Protein AF-D0MGQ1-F1 (afdb_monomer_lite)

Secondary structure (DSSP, 8-state):
--HHHHHHHHHHHHHHHHHHHHHHHHHHHHHSS--S-----S------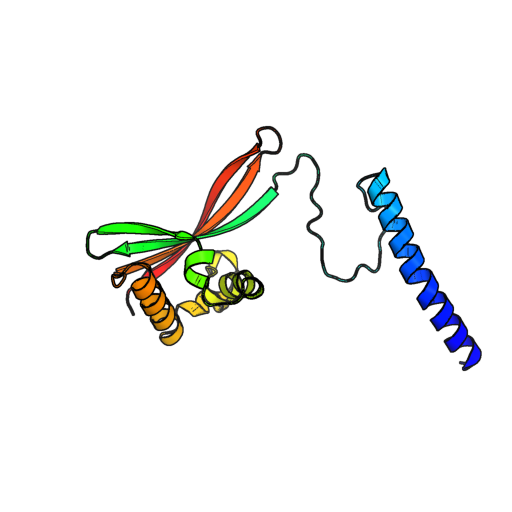-TTS-EEEEEEEEEEEPTTS-EEEEEHHHHTTTS-HHHHHHHIIIII--HHHHSSGGG-GGGSHHHHHHHHHHHHHHHSS--SEEEEEEEEEEE-TTT--EEEEEEEEEEEE--

Sequence (162 aa):
MNRTRIRRLFWTLAVLLPLQYALVGLVQLGGGREPWPLLVMPGFKATWHEGMPLLSQRVTFAIHRPDGTIQRLPADTVLAVLPYSHHRAMLEHFFRPASLSGTPETERIRHADARRWLWDRIQALTGSAPVQVNIVWEALRIDPKTGALQTQPLDTLTLQRP

Radius of gyration: 23.3 Å; chains: 1; bounding box: 51×28×77 Å

Structure (mmCIF, N/CA/C/O backbone):
data_AF-D0MGQ1-F1
#
_entry.id   AF-D0MGQ1-F1
#
loop_
_atom_site.group_PDB
_atom_site.id
_atom_site.type_symbol
_atom_site.label_atom_id
_atom_site.label_alt_id
_atom_site.label_comp_id
_atom_site.label_asym_id
_atom_site.label_entity_id
_atom_site.label_seq_id
_atom_site.pdbx_PDB_ins_code
_atom_site.Cartn_x
_atom_site.Cartn_y
_atom_site.Cartn_z
_atom_site.occupancy
_atom_site.B_iso_or_equiv
_atom_site.auth_seq_id
_atom_site.auth_comp_id
_atom_site.auth_asym_id
_atom_site.auth_atom_id
_atom_site.pdbx_PDB_model_num
ATOM 1 N N . MET A 1 1 ? 7.465 0.957 -54.102 1.00 59.34 1 MET A N 1
ATOM 2 C CA . MET A 1 1 ? 8.519 0.365 -53.241 1.00 59.34 1 MET A CA 1
ATOM 3 C C . MET A 1 1 ? 8.529 -1.149 -53.455 1.00 59.34 1 MET A C 1
ATOM 5 O O . MET A 1 1 ? 7.508 -1.777 -53.221 1.00 59.34 1 MET A O 1
ATOM 9 N N . ASN A 1 2 ? 9.610 -1.736 -53.990 1.00 82.69 2 ASN A N 1
ATOM 10 C CA . ASN A 1 2 ? 9.605 -3.151 -54.407 1.00 82.69 2 ASN A CA 1
ATOM 11 C C . ASN A 1 2 ? 9.482 -4.114 -53.216 1.00 82.69 2 ASN A C 1
ATOM 13 O O . ASN A 1 2 ? 10.226 -3.993 -52.242 1.00 82.69 2 ASN A O 1
ATOM 17 N N . ARG A 1 3 ? 8.609 -5.123 -53.342 1.00 80.81 3 ARG A N 1
ATOM 18 C CA . ARG A 1 3 ? 8.351 -6.181 -52.341 1.00 80.81 3 ARG A CA 1
ATOM 19 C C . ARG A 1 3 ? 9.640 -6.845 -51.836 1.00 80.81 3 ARG A C 1
ATOM 21 O O . ARG A 1 3 ? 9.780 -7.131 -50.651 1.00 80.81 3 ARG A O 1
ATOM 28 N N . THR A 1 4 ? 10.629 -6.993 -52.716 1.00 83.19 4 THR A N 1
ATOM 29 C CA . THR A 1 4 ? 11.963 -7.524 -52.401 1.00 83.19 4 THR A CA 1
ATOM 30 C C . THR A 1 4 ? 12.775 -6.615 -51.471 1.00 83.19 4 THR A C 1
ATOM 32 O O . THR A 1 4 ? 13.497 -7.123 -50.617 1.00 83.19 4 THR A O 1
ATOM 35 N N . ARG A 1 5 ? 12.652 -5.284 -51.590 1.00 85.25 5 ARG A N 1
ATOM 36 C CA . ARG A 1 5 ? 13.329 -4.326 -50.694 1.00 85.25 5 ARG A CA 1
ATOM 37 C C . ARG A 1 5 ? 12.704 -4.330 -49.300 1.00 85.25 5 ARG A C 1
ATOM 39 O O . ARG A 1 5 ? 13.442 -4.353 -48.326 1.00 85.25 5 ARG A O 1
ATOM 46 N N . ILE A 1 6 ? 11.373 -4.398 -49.213 1.00 84.75 6 ILE A N 1
ATOM 47 C CA . ILE A 1 6 ? 10.650 -4.476 -47.931 1.00 84.75 6 ILE A CA 1
ATOM 48 C C . ILE A 1 6 ? 11.012 -5.766 -47.194 1.00 84.75 6 ILE A C 1
ATOM 50 O O . ILE A 1 6 ? 11.349 -5.730 -46.017 1.00 84.75 6 ILE A O 1
ATOM 54 N N . ARG A 1 7 ? 11.025 -6.903 -47.902 1.00 86.75 7 ARG A N 1
ATOM 55 C CA . ARG A 1 7 ? 11.399 -8.193 -47.311 1.00 86.75 7 ARG A CA 1
ATOM 56 C C . ARG A 1 7 ? 12.836 -8.190 -46.789 1.00 86.75 7 ARG A C 1
ATOM 58 O O . ARG A 1 7 ? 13.077 -8.698 -45.703 1.00 86.75 7 ARG A O 1
ATOM 65 N N . ARG A 1 8 ? 13.781 -7.612 -47.540 1.00 87.88 8 ARG A N 1
ATOM 66 C CA . ARG A 1 8 ? 15.174 -7.470 -47.083 1.00 87.88 8 ARG A CA 1
ATOM 67 C C . ARG A 1 8 ? 15.266 -6.579 -45.848 1.00 87.88 8 ARG A C 1
ATOM 69 O O . ARG A 1 8 ? 15.863 -7.004 -44.874 1.00 87.88 8 ARG A O 1
ATOM 76 N N . LEU A 1 9 ? 14.613 -5.416 -45.860 1.00 89.06 9 LEU A N 1
ATOM 77 C CA . LEU A 1 9 ? 14.595 -4.507 -44.713 1.00 89.06 9 LEU A CA 1
ATOM 78 C C . LEU A 1 9 ? 14.013 -5.174 -43.460 1.00 89.06 9 LEU A C 1
ATOM 80 O O . LEU A 1 9 ? 14.588 -5.046 -42.386 1.00 89.06 9 LEU A O 1
ATOM 84 N N . PHE A 1 10 ? 12.917 -5.923 -43.603 1.00 89.31 10 PHE A N 1
ATOM 85 C CA . PHE A 1 10 ? 12.297 -6.645 -42.494 1.00 89.31 10 PHE A CA 1
ATOM 86 C C . PHE A 1 10 ? 13.252 -7.663 -41.870 1.00 89.31 10 PHE A C 1
ATOM 88 O O . PHE A 1 10 ? 13.455 -7.637 -40.664 1.00 89.31 10 PHE A O 1
ATOM 95 N N . TRP A 1 11 ? 13.887 -8.515 -42.681 1.00 92.50 11 TRP A N 1
ATOM 96 C CA . TRP A 1 11 ? 14.861 -9.486 -42.176 1.00 92.50 11 TRP A CA 1
ATOM 97 C C . TRP A 1 11 ? 16.079 -8.813 -41.546 1.00 92.50 11 TRP A C 1
ATOM 99 O O . TRP A 1 11 ? 16.537 -9.236 -40.490 1.00 92.50 11 TRP A O 1
ATOM 109 N N . THR A 1 12 ? 16.572 -7.737 -42.158 1.00 90.62 12 THR A N 1
ATOM 110 C CA . THR A 1 12 ? 17.676 -6.947 -41.613 1.00 90.62 12 THR A CA 1
ATOM 111 C C . THR A 1 12 ? 17.327 -6.380 -40.238 1.00 90.62 12 THR A C 1
ATOM 113 O O . THR A 1 12 ? 18.113 -6.542 -39.312 1.00 90.62 12 THR A O 1
ATOM 116 N N . LEU A 1 13 ? 16.139 -5.794 -40.063 1.00 87.12 13 LEU A N 1
ATOM 117 C CA . LEU A 1 13 ? 15.681 -5.285 -38.765 1.00 87.12 13 LEU A CA 1
ATOM 118 C C . LEU A 1 13 ? 15.411 -6.409 -37.758 1.00 87.12 13 LEU A C 1
ATOM 120 O O . LEU A 1 13 ? 15.800 -6.290 -36.601 1.00 87.12 13 LEU A O 1
ATOM 124 N N . ALA A 1 14 ? 14.805 -7.515 -38.194 1.00 86.12 14 ALA A N 1
ATOM 125 C CA . ALA A 1 14 ? 14.506 -8.666 -37.345 1.00 86.12 14 ALA A CA 1
ATOM 126 C C . ALA A 1 14 ? 15.767 -9.330 -36.771 1.00 86.12 14 ALA A C 1
ATOM 128 O O . ALA A 1 14 ? 15.696 -9.929 -35.705 1.00 86.12 14 ALA A O 1
ATOM 129 N N . VAL A 1 15 ? 16.911 -9.212 -37.452 1.00 88.81 15 VAL A N 1
ATOM 130 C CA . VAL A 1 15 ? 18.208 -9.708 -36.967 1.00 88.81 15 VAL A CA 1
ATOM 131 C C . VAL A 1 15 ? 18.979 -8.629 -36.202 1.00 88.81 15 VAL A C 1
ATOM 133 O O . VAL A 1 15 ? 19.544 -8.915 -35.148 1.00 88.81 15 VAL A O 1
ATOM 136 N N . LEU A 1 16 ? 18.992 -7.383 -36.690 1.00 85.25 16 LEU A N 1
ATOM 137 C CA . LEU A 1 16 ? 19.719 -6.286 -36.042 1.00 85.25 16 LEU A CA 1
ATOM 138 C C . LEU A 1 16 ? 19.152 -5.939 -34.667 1.00 85.25 16 LEU A C 1
ATOM 140 O O . LEU A 1 16 ? 19.933 -5.657 -33.766 1.00 85.25 16 LEU A O 1
ATOM 144 N N . LEU A 1 17 ? 17.829 -5.975 -34.486 1.00 81.38 17 LEU A N 1
ATOM 145 C CA . LEU A 1 17 ? 17.202 -5.591 -33.218 1.00 81.38 17 LEU A CA 1
ATOM 146 C C . LEU A 1 17 ? 17.576 -6.540 -32.060 1.00 81.38 17 LEU A C 1
ATOM 148 O O . LEU A 1 17 ? 18.047 -6.044 -31.034 1.00 81.38 17 LEU A O 1
ATOM 152 N N . PRO A 1 18 ? 17.471 -7.881 -32.189 1.00 82.62 18 PRO A N 1
ATOM 153 C CA . PRO A 1 18 ? 17.962 -8.797 -31.160 1.00 82.62 18 PRO A CA 1
ATOM 154 C C . PRO A 1 18 ? 19.471 -8.698 -30.943 1.00 82.62 18 PRO A C 1
ATOM 156 O O . PRO A 1 18 ? 19.925 -8.759 -29.804 1.00 82.62 18 PRO A O 1
ATOM 159 N N . LEU A 1 19 ? 20.255 -8.522 -32.014 1.00 83.06 19 LEU A N 1
ATOM 160 C CA . LEU A 1 19 ? 21.712 -8.425 -31.912 1.00 83.06 19 LEU A CA 1
ATOM 161 C C . LEU A 1 19 ? 22.142 -7.165 -31.151 1.00 83.06 19 LEU A C 1
ATOM 163 O O . LEU A 1 19 ? 23.008 -7.231 -30.281 1.00 83.06 19 LEU A O 1
ATOM 167 N N . GLN A 1 20 ? 21.497 -6.033 -31.437 1.00 80.38 20 GLN A N 1
ATOM 168 C CA . GLN A 1 20 ? 21.678 -4.783 -30.708 1.00 80.38 20 GLN A CA 1
ATOM 169 C C . GLN A 1 20 ? 21.339 -4.966 -29.226 1.00 80.38 20 GLN A C 1
ATOM 171 O O . GLN A 1 20 ? 22.094 -4.517 -28.368 1.00 80.38 20 GLN A O 1
ATOM 176 N N . TYR A 1 21 ? 20.245 -5.665 -28.918 1.00 73.44 21 TYR A N 1
ATOM 177 C CA . TYR A 1 21 ? 19.841 -5.934 -27.540 1.00 73.44 21 TYR A CA 1
ATOM 178 C C . TYR A 1 21 ? 20.829 -6.855 -26.803 1.00 73.44 21 TYR A C 1
ATOM 180 O O . TYR A 1 21 ? 21.219 -6.572 -25.671 1.00 73.44 21 TYR A O 1
ATOM 188 N N . ALA A 1 22 ? 21.302 -7.919 -27.455 1.00 76.81 22 ALA A N 1
ATOM 189 C CA . ALA A 1 22 ? 22.293 -8.834 -26.890 1.00 76.81 22 ALA A CA 1
ATOM 190 C C . ALA A 1 22 ? 23.632 -8.132 -26.598 1.00 76.81 22 ALA A C 1
ATOM 192 O O . ALA A 1 22 ? 24.219 -8.337 -25.536 1.00 76.81 22 ALA A O 1
ATOM 193 N N . LEU A 1 23 ? 24.089 -7.259 -27.505 1.00 76.88 23 LEU A N 1
ATOM 194 C CA . LEU A 1 23 ? 25.304 -6.463 -27.312 1.00 76.88 23 LEU A CA 1
ATOM 195 C C . LEU A 1 23 ? 25.185 -5.539 -26.089 1.00 76.88 23 LEU A C 1
ATOM 197 O O . LEU A 1 23 ? 26.139 -5.381 -25.332 1.00 76.88 23 LEU A O 1
ATOM 201 N N . VAL A 1 24 ? 24.005 -4.957 -25.866 1.00 68.00 24 VAL A N 1
ATOM 202 C CA . VAL A 1 24 ? 23.728 -4.119 -24.690 1.00 68.00 24 VAL A CA 1
ATOM 203 C C . VAL A 1 24 ? 23.775 -4.941 -23.411 1.00 68.00 24 VAL A C 1
ATOM 205 O O . VAL A 1 24 ? 24.416 -4.509 -22.458 1.00 68.00 24 VAL A O 1
ATOM 208 N N . GLY A 1 25 ? 23.180 -6.137 -23.406 1.00 63.91 25 GLY A N 1
ATOM 209 C CA . GLY A 1 25 ? 23.286 -7.060 -22.275 1.00 63.91 25 GLY A CA 1
ATOM 210 C C . GLY A 1 25 ? 24.744 -7.370 -21.917 1.00 63.91 25 GLY A C 1
ATOM 211 O O . GLY A 1 25 ? 25.115 -7.328 -20.747 1.00 63.91 25 GLY A O 1
ATOM 212 N N . LEU A 1 26 ? 25.604 -7.579 -22.919 1.00 71.69 26 LEU A N 1
ATOM 213 C CA . LEU A 1 26 ? 27.041 -7.794 -22.709 1.00 71.69 26 LEU A CA 1
ATOM 214 C C . LEU A 1 26 ? 27.762 -6.553 -22.157 1.00 71.69 26 LEU A C 1
ATOM 216 O O . LEU A 1 26 ? 28.566 -6.673 -21.235 1.00 71.69 26 LEU A O 1
ATOM 220 N N . VAL A 1 27 ? 27.471 -5.355 -22.673 1.00 67.44 27 VAL A N 1
ATOM 221 C CA . VAL A 1 27 ? 28.059 -4.103 -22.158 1.00 67.44 27 VAL A CA 1
ATOM 222 C C . VAL A 1 27 ? 27.582 -3.809 -20.733 1.00 67.44 27 VAL A C 1
ATOM 224 O O . VAL A 1 27 ? 28.364 -3.345 -19.902 1.00 67.44 27 VAL A O 1
ATOM 227 N N . GLN A 1 28 ? 26.328 -4.131 -20.417 1.00 61.84 28 GLN A N 1
ATOM 228 C CA . GLN A 1 28 ? 25.769 -3.978 -19.078 1.00 61.84 28 GLN A CA 1
ATOM 229 C C . GLN A 1 28 ? 26.477 -4.880 -18.058 1.00 61.84 28 GLN A C 1
ATOM 231 O O . GLN A 1 28 ? 26.749 -4.422 -16.950 1.00 61.84 28 GLN A O 1
ATOM 236 N N . LEU A 1 29 ? 26.853 -6.106 -18.447 1.00 64.19 29 LEU A N 1
ATOM 237 C CA . LEU A 1 29 ? 27.651 -7.011 -17.609 1.00 64.19 29 LEU A CA 1
ATOM 238 C C . LEU A 1 29 ? 29.061 -6.469 -17.311 1.00 64.19 29 LEU A C 1
ATOM 240 O O . LEU A 1 29 ? 29.609 -6.773 -16.257 1.00 64.19 29 LEU A O 1
ATOM 244 N N . GLY A 1 30 ? 29.648 -5.679 -18.218 1.00 60.31 30 GLY A N 1
ATOM 245 C CA . GLY A 1 30 ? 31.020 -5.173 -18.081 1.00 60.31 30 GLY A CA 1
ATOM 246 C C . GLY A 1 30 ? 31.156 -3.764 -17.494 1.00 60.31 30 GLY A C 1
ATOM 247 O O . GLY A 1 30 ? 32.183 -3.456 -16.897 1.00 60.31 30 GLY A O 1
ATOM 248 N N . GLY A 1 31 ? 30.158 -2.891 -17.672 1.00 57.81 31 GLY A N 1
ATOM 249 C CA . GLY A 1 31 ? 30.287 -1.461 -17.355 1.00 57.81 31 GLY A CA 1
ATOM 250 C C . GLY A 1 31 ? 29.161 -0.857 -16.521 1.00 57.81 31 GLY A C 1
ATOM 251 O O . GLY A 1 31 ? 29.232 0.332 -16.211 1.00 57.81 31 GLY A O 1
ATOM 252 N N . GLY A 1 32 ? 28.109 -1.620 -16.194 1.00 54.16 32 GLY A N 1
ATOM 253 C CA . GLY A 1 32 ? 26.976 -1.160 -15.376 1.00 54.16 32 GLY A CA 1
ATOM 254 C C . GLY A 1 32 ? 26.192 0.040 -15.937 1.00 54.16 32 GLY A C 1
ATOM 255 O O . GLY A 1 32 ? 25.310 0.564 -15.261 1.00 54.16 32 GLY A O 1
ATOM 256 N N . ARG A 1 33 ? 26.504 0.505 -17.155 1.00 54.66 33 ARG A N 1
ATOM 257 C CA . ARG A 1 33 ? 25.944 1.712 -17.778 1.00 54.66 33 ARG A CA 1
ATOM 258 C C . ARG A 1 33 ? 25.439 1.404 -19.184 1.00 54.66 33 ARG A C 1
ATOM 260 O O . ARG A 1 33 ? 26.111 0.722 -19.953 1.00 54.66 33 ARG A O 1
ATOM 267 N N . GLU A 1 34 ? 24.283 1.961 -19.530 1.00 49.50 34 GLU A N 1
ATOM 268 C CA . GLU A 1 34 ? 23.771 1.996 -20.904 1.00 49.50 34 GLU A CA 1
ATOM 269 C C . GLU A 1 34 ? 24.469 3.143 -21.660 1.00 49.50 34 GLU A C 1
ATOM 271 O O . GLU A 1 34 ? 24.268 4.301 -21.289 1.00 49.50 34 GLU A O 1
ATOM 276 N N . PRO A 1 35 ? 25.296 2.892 -22.691 1.00 54.59 35 PRO A N 1
ATOM 277 C CA . PRO A 1 35 ? 26.129 3.953 -23.258 1.00 54.59 35 PRO A CA 1
ATOM 278 C C . PRO A 1 35 ? 25.444 4.785 -24.360 1.00 54.59 35 PRO A C 1
ATOM 280 O O . PRO A 1 35 ? 26.013 5.778 -24.807 1.00 54.59 35 PRO A O 1
ATOM 283 N N . TRP A 1 36 ? 24.236 4.419 -24.814 1.00 56.12 36 TRP A N 1
ATOM 284 C CA . TRP A 1 36 ? 23.593 5.027 -25.994 1.00 56.12 36 TRP A CA 1
ATOM 285 C C . TRP A 1 36 ? 22.052 4.998 -25.910 1.00 56.12 36 TRP A C 1
ATOM 287 O O . TRP A 1 36 ? 21.503 4.097 -25.272 1.00 56.12 36 TRP A O 1
ATOM 297 N N . PRO A 1 37 ? 21.323 5.918 -26.580 1.00 48.69 37 PRO A N 1
ATOM 298 C CA . PRO A 1 37 ? 19.862 5.888 -26.618 1.00 48.69 37 PRO A CA 1
ATOM 299 C C . PRO A 1 37 ? 19.354 4.712 -27.470 1.00 48.69 37 PRO A C 1
ATOM 301 O O . PRO A 1 37 ? 19.726 4.558 -28.633 1.00 48.69 37 PRO A O 1
ATOM 304 N N . LEU A 1 38 ? 18.484 3.885 -26.889 1.00 55.56 38 LEU A N 1
ATOM 305 C CA . LEU A 1 38 ? 17.875 2.710 -27.519 1.00 55.56 38 LEU A CA 1
ATOM 306 C C . LEU A 1 38 ? 16.358 2.877 -27.652 1.00 55.56 38 LEU A C 1
ATOM 308 O O . LEU A 1 38 ? 15.713 3.497 -26.807 1.00 55.56 38 LEU A O 1
ATOM 312 N N . LEU A 1 39 ? 15.788 2.221 -28.666 1.00 49.56 39 LEU A N 1
ATOM 313 C CA . LEU A 1 39 ? 14.380 1.812 -28.712 1.00 49.56 39 LEU A CA 1
ATOM 314 C C . LEU A 1 39 ? 14.157 0.720 -27.652 1.00 49.56 39 LEU A C 1
ATOM 316 O O . LEU A 1 39 ? 14.022 -0.462 -27.955 1.00 49.56 39 LEU A O 1
ATOM 320 N N . VAL A 1 40 ? 14.204 1.105 -26.381 1.00 49.06 40 VAL A N 1
ATOM 321 C CA . VAL A 1 40 ? 13.822 0.222 -25.280 1.00 49.06 40 VAL A CA 1
ATOM 322 C C . VAL A 1 40 ? 12.297 0.172 -25.273 1.00 49.06 40 VAL A C 1
ATOM 324 O O . VAL A 1 40 ? 11.649 1.218 -25.345 1.00 49.06 40 VAL A O 1
ATOM 327 N N . MET A 1 41 ? 11.703 -1.023 -25.193 1.00 43.12 41 MET A N 1
ATOM 328 C CA . MET A 1 41 ? 10.285 -1.105 -24.840 1.00 43.12 41 MET A CA 1
ATOM 329 C C . MET A 1 41 ? 10.073 -0.344 -23.519 1.00 43.12 41 MET A C 1
ATOM 331 O O . MET A 1 41 ? 10.905 -0.476 -22.621 1.00 43.12 41 MET A O 1
ATOM 335 N N . PRO A 1 42 ? 9.012 0.471 -23.380 1.00 42.47 42 PRO A N 1
ATOM 336 C CA . PRO A 1 42 ? 8.747 1.244 -22.171 1.00 42.47 42 PRO A CA 1
ATOM 337 C C . PRO A 1 42 ? 8.293 0.296 -21.057 1.00 42.47 42 PRO A C 1
ATOM 339 O O . PRO A 1 42 ? 7.115 0.143 -20.762 1.00 42.47 42 PRO A O 1
ATOM 342 N N . GLY A 1 43 ? 9.245 -0.403 -20.465 1.00 42.97 43 GLY A N 1
ATOM 343 C CA . GLY A 1 43 ? 9.039 -1.334 -19.377 1.00 42.97 43 GLY A CA 1
ATOM 344 C C . GLY A 1 43 ? 10.406 -1.682 -18.825 1.00 42.97 43 GLY A C 1
ATOM 345 O O . GLY A 1 43 ? 11.284 -2.064 -19.586 1.00 42.97 43 GLY A O 1
ATOM 346 N N . PHE A 1 44 ? 10.580 -1.528 -17.514 1.00 45.66 44 PHE A N 1
ATOM 347 C CA . PHE A 1 44 ? 11.812 -1.806 -16.761 1.00 45.66 44 PHE A CA 1
ATOM 348 C C . PHE A 1 44 ? 12.902 -0.719 -16.783 1.00 45.66 44 PHE A C 1
ATOM 350 O O . PHE A 1 44 ? 14.070 -1.010 -17.009 1.00 45.66 44 PHE A O 1
ATOM 357 N N . LYS A 1 45 ? 12.575 0.531 -16.428 1.00 41.72 45 LYS A N 1
ATOM 358 C CA . LYS A 1 45 ? 13.595 1.459 -15.901 1.00 41.72 45 LYS A CA 1
ATOM 359 C C . LYS A 1 45 ? 13.278 1.889 -14.475 1.00 41.72 45 LYS A C 1
ATOM 361 O O . LYS A 1 45 ? 12.716 2.949 -14.235 1.00 41.72 45 LYS A O 1
ATOM 366 N N . ALA A 1 46 ? 13.700 1.062 -13.525 1.00 47.28 46 ALA A N 1
ATOM 367 C CA . ALA A 1 46 ? 14.251 1.564 -12.273 1.00 47.28 46 ALA A CA 1
ATOM 368 C C . ALA A 1 46 ? 15.774 1.430 -12.404 1.00 47.28 46 ALA A C 1
ATOM 370 O O . ALA A 1 46 ? 16.349 0.410 -12.037 1.00 47.28 46 ALA A O 1
ATOM 371 N N . THR A 1 47 ? 16.428 2.408 -13.033 1.00 51.31 47 THR A N 1
ATOM 372 C CA . THR A 1 47 ? 17.893 2.436 -13.140 1.00 51.31 47 THR A CA 1
ATOM 373 C C . THR A 1 47 ? 18.470 2.784 -11.771 1.00 51.31 47 THR A C 1
ATOM 375 O O . THR A 1 47 ? 18.675 3.955 -11.449 1.00 51.31 47 THR A O 1
ATOM 378 N N . TRP A 1 48 ? 18.663 1.770 -10.931 1.00 51.00 48 TRP A N 1
ATOM 379 C CA . TRP A 1 48 ? 19.335 1.924 -9.647 1.00 51.00 48 TRP A CA 1
ATOM 380 C C . TRP A 1 48 ? 20.814 2.266 -9.880 1.00 51.00 48 TRP A C 1
ATOM 382 O O . TRP A 1 48 ? 21.459 1.662 -10.734 1.00 51.00 48 TRP A O 1
ATOM 392 N N . HIS A 1 49 ? 21.333 3.259 -9.155 1.00 57.66 49 HIS A N 1
ATOM 393 C CA . HIS A 1 49 ? 22.765 3.559 -9.108 1.00 57.66 49 HIS A CA 1
ATOM 394 C C . HIS A 1 49 ? 23.319 3.158 -7.750 1.00 57.66 49 HIS A C 1
ATOM 396 O O . HIS A 1 49 ? 22.707 3.421 -6.712 1.00 57.66 49 HIS A O 1
ATOM 402 N N . GLU A 1 50 ? 24.528 2.619 -7.771 1.00 50.31 50 GLU A N 1
ATOM 403 C CA . GLU A 1 50 ? 25.310 2.359 -6.575 1.00 50.31 50 GLU A CA 1
ATOM 404 C C . GLU A 1 50 ? 25.545 3.673 -5.807 1.00 50.31 50 GLU A C 1
ATOM 406 O O . GLU A 1 50 ? 26.009 4.669 -6.364 1.00 50.31 50 GLU A O 1
ATOM 411 N N . GLY A 1 51 ? 25.133 3.706 -4.536 1.00 56.75 51 GLY A N 1
ATOM 412 C CA . GLY A 1 51 ? 25.186 4.900 -3.682 1.00 56.75 51 GLY A CA 1
ATOM 413 C C . GLY A 1 51 ? 23.914 5.757 -3.650 1.00 56.75 51 GLY A C 1
ATOM 414 O O . GLY A 1 51 ? 23.837 6.668 -2.822 1.00 56.75 51 GLY A O 1
ATOM 415 N N . MET A 1 52 ? 22.893 5.464 -4.467 1.00 54.91 52 MET A N 1
ATOM 416 C CA . MET A 1 52 ? 21.577 6.095 -4.328 1.00 54.91 52 MET A CA 1
ATOM 417 C C . MET A 1 52 ? 20.668 5.292 -3.387 1.00 54.91 52 MET A C 1
ATOM 419 O O . MET A 1 52 ? 20.628 4.060 -3.465 1.00 54.91 52 MET A O 1
ATOM 423 N N . PRO A 1 53 ? 19.907 5.966 -2.501 1.00 58.12 53 PRO A N 1
ATOM 424 C CA . PRO A 1 53 ? 18.922 5.283 -1.684 1.00 58.12 53 PRO A CA 1
ATOM 425 C C . PRO A 1 53 ? 17.884 4.606 -2.577 1.00 58.12 53 PRO A C 1
ATOM 427 O O . PRO A 1 53 ? 17.316 5.237 -3.471 1.00 58.12 53 PRO A O 1
ATOM 430 N N . LEU A 1 54 ? 17.604 3.331 -2.312 1.00 59.44 54 LEU A N 1
ATOM 431 C CA . LEU A 1 54 ? 16.477 2.661 -2.947 1.00 59.44 54 LEU A CA 1
ATOM 432 C C . LEU A 1 54 ? 15.196 3.236 -2.342 1.00 59.44 54 LEU A C 1
ATOM 434 O O . LEU A 1 54 ? 14.917 3.022 -1.162 1.00 59.44 54 LEU A O 1
ATOM 438 N N . LEU A 1 55 ? 14.471 4.013 -3.146 1.00 65.69 55 LEU A N 1
ATOM 439 C CA . LEU A 1 55 ? 13.182 4.586 -2.785 1.00 65.69 55 LEU A CA 1
ATOM 440 C C 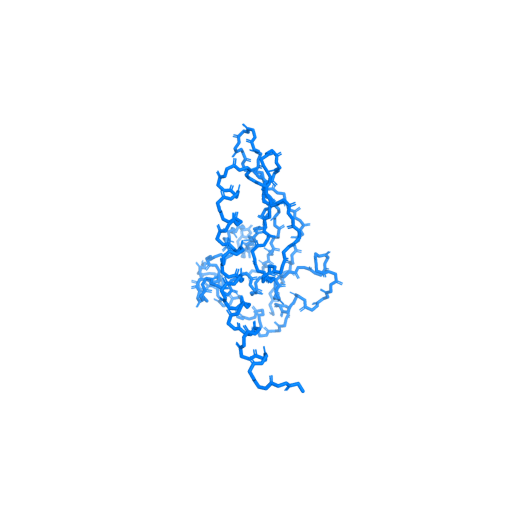. LEU A 1 55 ? 12.090 3.624 -3.242 1.00 65.69 55 LEU A C 1
ATOM 442 O O . LEU A 1 55 ? 11.813 3.499 -4.434 1.00 65.69 55 LEU A O 1
ATOM 446 N N . SER A 1 56 ? 11.486 2.931 -2.285 1.00 78.56 56 SER A N 1
ATOM 447 C CA . SER A 1 56 ? 10.288 2.124 -2.507 1.00 78.56 56 SER A CA 1
ATOM 448 C C . SER A 1 56 ? 9.126 2.721 -1.720 1.00 78.56 56 SER A C 1
ATOM 450 O O . SER A 1 56 ? 9.335 3.471 -0.771 1.00 78.56 56 SER A O 1
ATOM 452 N N . GLN A 1 57 ? 7.894 2.424 -2.114 1.00 84.38 57 GLN A N 1
ATOM 453 C CA . GLN A 1 57 ? 6.709 2.825 -1.362 1.00 84.38 57 GLN A CA 1
ATOM 454 C C . GLN A 1 57 ? 6.100 1.604 -0.687 1.00 84.38 57 GLN A C 1
ATOM 456 O O . GLN A 1 57 ? 6.020 0.527 -1.276 1.00 84.38 57 GLN A O 1
ATOM 461 N N . ARG A 1 58 ? 5.656 1.789 0.552 1.00 89.44 58 ARG A N 1
ATOM 462 C CA . ARG A 1 58 ? 4.931 0.796 1.339 1.00 89.44 58 ARG A CA 1
ATOM 463 C C . ARG A 1 58 ? 3.595 1.379 1.766 1.00 89.44 58 ARG A C 1
ATOM 465 O O . ARG A 1 58 ? 3.494 2.573 2.024 1.00 89.44 58 ARG A O 1
ATOM 472 N N . VAL A 1 59 ? 2.584 0.521 1.860 1.00 93.38 59 VAL A N 1
ATOM 473 C CA . VAL A 1 59 ? 1.279 0.890 2.410 1.00 93.38 59 VAL A CA 1
ATOM 474 C C . VAL A 1 59 ? 0.977 0.031 3.630 1.00 93.38 59 VAL A C 1
ATOM 476 O O . VAL A 1 59 ? 1.081 -1.200 3.587 1.00 93.38 59 VAL A O 1
ATOM 479 N N . THR A 1 60 ? 0.586 0.694 4.714 1.00 95.38 60 THR A N 1
ATOM 480 C CA . THR A 1 60 ? 0.234 0.067 5.988 1.00 95.38 60 THR A CA 1
ATOM 481 C C . THR A 1 60 ? -1.174 0.501 6.402 1.00 95.38 60 THR A C 1
ATOM 483 O O . THR A 1 60 ? -1.481 1.689 6.457 1.00 95.38 60 THR A O 1
ATOM 486 N N . PHE A 1 61 ? -2.036 -0.463 6.722 1.00 96.19 61 PHE A N 1
ATOM 487 C CA . PHE A 1 61 ? -3.391 -0.229 7.220 1.00 96.19 61 PHE A CA 1
ATOM 488 C C . PHE A 1 61 ? -3.363 -0.199 8.749 1.00 96.19 61 PHE A C 1
ATOM 490 O O . PHE A 1 61 ? -3.200 -1.233 9.393 1.00 96.19 61 PHE A O 1
ATOM 497 N N . ALA A 1 62 ? -3.507 0.984 9.339 1.00 96.56 62 ALA A N 1
ATOM 498 C CA . ALA A 1 62 ? -3.659 1.168 10.776 1.00 96.56 62 ALA A CA 1
ATOM 499 C C . ALA A 1 62 ? -5.150 1.178 11.141 1.00 96.56 62 ALA A C 1
ATOM 501 O O . ALA A 1 62 ? -5.887 2.118 10.841 1.00 96.56 62 ALA A O 1
ATOM 502 N N . ILE A 1 63 ? -5.586 0.093 11.769 1.00 96.50 63 ILE A N 1
ATOM 503 C CA . ILE A 1 63 ? -6.976 -0.197 12.098 1.00 96.50 63 ILE A CA 1
ATOM 504 C C . ILE A 1 63 ? -7.237 0.200 13.543 1.00 96.50 63 ILE A C 1
ATOM 506 O O . ILE A 1 63 ? -6.633 -0.365 14.455 1.00 96.50 63 ILE A O 1
ATOM 510 N N . HIS A 1 64 ? -8.161 1.133 13.741 1.00 95.69 64 HIS A N 1
ATOM 511 C CA . HIS A 1 64 ? -8.635 1.539 15.058 1.00 95.69 64 HIS A CA 1
ATOM 512 C C . HIS A 1 64 ? -9.825 0.679 15.450 1.00 95.69 64 HIS A C 1
ATOM 514 O O . HIS A 1 64 ? -10.847 0.638 14.753 1.00 95.69 64 HIS A O 1
ATOM 520 N N . ARG A 1 65 ? -9.678 -0.024 16.565 1.00 91.81 65 ARG A N 1
ATOM 521 C CA . ARG A 1 65 ? -10.708 -0.895 17.118 1.00 91.81 65 ARG A CA 1
ATOM 522 C C . ARG A 1 65 ? -11.564 -0.150 18.153 1.00 91.81 65 ARG A C 1
ATOM 524 O O . ARG A 1 65 ? -11.133 0.874 18.682 1.00 91.81 65 ARG A O 1
ATOM 531 N N . PRO A 1 66 ? -12.771 -0.658 18.470 1.00 88.88 66 PRO A N 1
ATOM 532 C CA . PRO A 1 66 ? -13.643 -0.049 19.479 1.00 88.88 66 PRO A CA 1
ATOM 533 C C . PRO A 1 66 ? -13.034 0.006 20.886 1.00 88.88 66 PRO A C 1
ATOM 535 O O . PRO A 1 66 ? -13.412 0.859 21.678 1.00 88.88 66 PRO A O 1
ATOM 538 N N . ASP A 1 67 ? -12.088 -0.886 21.187 1.00 89.31 67 ASP A N 1
ATOM 539 C CA . ASP A 1 67 ? -11.348 -0.941 22.455 1.00 89.31 67 ASP A CA 1
ATOM 540 C C . ASP A 1 67 ? -10.230 0.120 22.564 1.00 89.31 67 ASP A C 1
ATOM 542 O O . ASP A 1 67 ? -9.519 0.169 23.565 1.00 89.31 67 ASP A O 1
ATOM 546 N N . GLY A 1 68 ? -10.059 0.965 21.539 1.00 88.88 68 GLY A N 1
ATOM 547 C CA . GLY A 1 68 ? -9.021 1.995 21.472 1.00 88.88 68 GLY A CA 1
ATOM 548 C C . GLY A 1 68 ? -7.651 1.483 21.021 1.00 88.88 68 GLY A C 1
ATOM 549 O O . GLY A 1 68 ? -6.716 2.274 20.897 1.00 88.88 68 GLY A O 1
ATOM 550 N N . THR A 1 69 ? -7.504 0.184 20.744 1.00 93.12 69 THR A N 1
ATOM 551 C CA . THR A 1 69 ? -6.242 -0.371 20.247 1.00 93.12 69 THR A CA 1
ATOM 552 C C . THR A 1 69 ? -6.070 -0.124 18.748 1.00 93.12 69 THR A C 1
ATOM 554 O O . THR A 1 69 ? -7.032 -0.079 17.973 1.00 93.12 69 THR A O 1
ATOM 557 N N . ILE A 1 70 ? -4.809 0.029 18.328 1.00 94.50 70 ILE A N 1
ATOM 558 C CA . ILE A 1 70 ? -4.439 0.203 16.922 1.00 94.50 70 ILE A CA 1
ATOM 559 C C . ILE A 1 70 ? -3.699 -1.043 16.454 1.00 94.50 70 ILE A C 1
ATOM 561 O O . ILE A 1 70 ? -2.586 -1.324 16.899 1.00 94.50 70 ILE A O 1
ATOM 565 N N . GLN A 1 71 ? -4.289 -1.760 15.503 1.00 95.00 71 GLN A N 1
ATOM 566 C CA . GLN A 1 71 ? -3.635 -2.878 14.835 1.00 95.00 71 GLN A CA 1
ATOM 567 C C . GLN A 1 71 ? -3.114 -2.434 13.470 1.00 95.00 71 GLN A C 1
ATOM 569 O O . GLN A 1 71 ? -3.866 -1.920 12.649 1.00 95.00 71 GLN A O 1
ATOM 574 N N . ARG A 1 72 ? -1.826 -2.659 13.200 1.00 95.12 72 ARG A N 1
ATOM 575 C CA . ARG A 1 72 ? -1.233 -2.392 11.885 1.00 95.12 72 ARG A CA 1
ATOM 576 C C . ARG A 1 72 ? -1.191 -3.672 11.061 1.00 95.12 72 ARG A C 1
ATOM 578 O O . ARG A 1 72 ? -0.600 -4.655 11.499 1.00 95.12 72 ARG A O 1
ATOM 585 N N . LEU A 1 73 ? -1.784 -3.645 9.871 1.00 94.69 73 LEU A N 1
ATOM 586 C CA . LEU A 1 73 ? -1.709 -4.722 8.887 1.00 94.69 73 LEU A CA 1
ATOM 587 C C . LEU A 1 73 ? -0.973 -4.237 7.631 1.00 94.69 73 LEU A C 1
ATOM 589 O O . LEU A 1 73 ? -1.246 -3.133 7.152 1.00 94.69 73 LEU A O 1
ATOM 593 N N . PRO A 1 74 ? -0.047 -5.031 7.071 1.00 93.31 74 PRO A N 1
ATOM 594 C CA . PRO A 1 74 ? 0.550 -4.706 5.784 1.00 93.31 74 PRO A CA 1
ATOM 595 C C . PRO A 1 74 ? -0.493 -4.857 4.669 1.00 93.31 74 PRO A C 1
ATOM 597 O O . PRO A 1 74 ? -1.412 -5.678 4.766 1.00 93.31 74 PRO A O 1
ATOM 600 N N . ALA A 1 75 ? -0.337 -4.079 3.595 1.00 92.81 75 ALA A N 1
ATOM 601 C CA . ALA A 1 75 ? -1.243 -4.132 2.450 1.00 92.81 75 ALA A CA 1
ATOM 602 C C . ALA A 1 75 ? -1.394 -5.543 1.865 1.00 92.81 75 ALA A C 1
ATOM 604 O O . ALA A 1 75 ? -2.513 -5.948 1.560 1.00 92.81 75 ALA A O 1
ATOM 605 N N . ASP A 1 76 ? -0.307 -6.314 1.808 1.00 90.19 76 ASP A N 1
ATOM 606 C CA . ASP A 1 76 ? -0.307 -7.679 1.272 1.00 90.19 76 ASP A CA 1
ATOM 607 C C . ASP A 1 76 ? -1.270 -8.606 2.031 1.00 90.19 76 ASP A C 1
ATOM 609 O O . ASP A 1 76 ? -1.913 -9.460 1.427 1.00 90.19 76 ASP A O 1
ATOM 613 N N . THR A 1 77 ? -1.440 -8.415 3.346 1.00 93.06 77 THR A N 1
ATOM 614 C CA . THR A 1 77 ? -2.400 -9.186 4.154 1.00 93.06 77 THR A CA 1
ATOM 615 C C . THR A 1 77 ? -3.840 -8.769 3.860 1.00 93.06 77 THR A C 1
ATOM 617 O O . THR A 1 77 ? -4.720 -9.616 3.669 1.00 93.06 77 THR A O 1
ATOM 620 N N . VAL A 1 78 ? -4.091 -7.458 3.792 1.00 94.12 78 VAL A N 1
ATOM 621 C CA . VAL A 1 78 ? -5.431 -6.918 3.517 1.00 94.12 78 VAL A CA 1
ATOM 622 C C . VAL A 1 78 ? -5.895 -7.338 2.122 1.00 94.12 78 VAL A C 1
ATOM 624 O O . VAL A 1 78 ? -7.012 -7.834 1.968 1.00 94.12 78 VAL A O 1
ATOM 627 N N . LEU A 1 79 ? -5.010 -7.241 1.130 1.00 93.50 79 LEU A N 1
ATOM 628 C CA . LEU A 1 79 ? -5.281 -7.535 -0.275 1.00 93.50 79 LEU A CA 1
ATOM 629 C C . LEU A 1 79 ? -5.045 -9.000 -0.666 1.00 93.50 79 LEU A C 1
ATOM 631 O O . LEU A 1 79 ? -5.220 -9.328 -1.833 1.00 93.50 79 LEU A O 1
ATOM 635 N N . ALA A 1 80 ? -4.718 -9.898 0.270 1.00 91.25 80 ALA A N 1
ATOM 636 C CA . ALA A 1 80 ? -4.370 -11.297 -0.026 1.00 91.25 80 ALA A CA 1
ATOM 637 C C . ALA A 1 80 ? -5.440 -12.095 -0.805 1.00 91.25 80 ALA A C 1
ATOM 639 O O . ALA A 1 80 ? -5.134 -13.141 -1.364 1.00 91.25 80 ALA A O 1
ATOM 640 N N . VAL A 1 81 ? -6.692 -11.624 -0.844 1.00 90.31 81 VAL A N 1
ATOM 641 C CA . VAL A 1 81 ? -7.762 -12.218 -1.669 1.00 90.31 81 VAL A CA 1
ATOM 642 C C . VAL A 1 81 ? -7.571 -11.960 -3.172 1.00 90.31 81 VAL A C 1
ATOM 644 O O . VAL A 1 81 ? -8.134 -12.665 -4.004 1.00 90.31 81 VAL A O 1
ATOM 647 N N . LEU A 1 82 ? -6.780 -10.949 -3.529 1.00 85.81 82 LEU A N 1
ATOM 648 C CA . LEU A 1 82 ? -6.440 -10.591 -4.901 1.00 85.81 82 LEU A CA 1
ATOM 649 C C . LEU A 1 82 ? -5.090 -11.211 -5.294 1.00 85.81 82 LEU A C 1
ATOM 651 O O . LEU A 1 82 ? -4.205 -11.329 -4.440 1.00 85.81 82 LEU A O 1
ATOM 655 N N . PRO A 1 83 ? -4.871 -11.526 -6.585 1.00 86.50 83 PRO A N 1
ATOM 656 C CA . PRO A 1 83 ? -3.550 -11.891 -7.085 1.00 86.50 83 PRO A CA 1
ATOM 657 C C . PRO A 1 83 ? -2.517 -10.805 -6.773 1.00 86.50 83 PRO A C 1
ATOM 659 O O . PRO A 1 83 ? -2.790 -9.620 -6.966 1.00 86.50 83 PRO A O 1
ATOM 662 N N . TYR A 1 84 ? -1.316 -11.208 -6.350 1.00 81.25 84 TYR A N 1
ATOM 663 C CA . TYR A 1 84 ? -0.247 -10.281 -5.953 1.00 81.25 84 TYR A CA 1
ATOM 664 C C . TYR A 1 84 ? 0.088 -9.242 -7.038 1.00 81.25 84 TYR A C 1
ATOM 666 O O . TYR A 1 84 ? 0.298 -8.067 -6.745 1.00 81.25 84 TYR A O 1
ATOM 674 N N . SER A 1 85 ? 0.034 -9.639 -8.314 1.00 78.06 85 SER A N 1
ATOM 675 C CA . SER A 1 85 ? 0.244 -8.745 -9.462 1.00 78.06 85 SER A CA 1
ATOM 676 C C . SER A 1 85 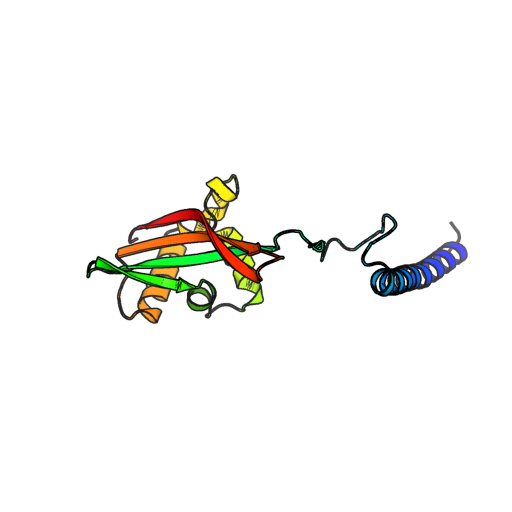? -0.723 -7.554 -9.509 1.00 78.06 85 SER A C 1
ATOM 678 O O . SER A 1 85 ? -0.392 -6.524 -10.092 1.00 78.06 85 SER A O 1
ATOM 680 N N . HIS A 1 86 ? -1.904 -7.662 -8.896 1.00 80.62 86 HIS A N 1
ATOM 681 C CA . HIS A 1 86 ? -2.911 -6.600 -8.869 1.00 80.62 86 HIS A CA 1
ATOM 682 C C . HIS A 1 86 ? -2.784 -5.679 -7.655 1.00 80.62 86 HIS A C 1
ATOM 684 O O . HIS A 1 86 ? -3.393 -4.610 -7.650 1.00 80.62 86 HIS A O 1
ATOM 690 N N . HIS A 1 87 ? -2.008 -6.053 -6.633 1.00 86.19 87 HIS A N 1
ATOM 691 C CA . HIS A 1 87 ? -1.952 -5.311 -5.369 1.00 86.19 87 HIS A CA 1
ATOM 692 C C . HIS A 1 87 ? -1.502 -3.873 -5.592 1.00 86.19 87 HIS A C 1
ATOM 694 O O . HIS A 1 87 ? -2.169 -2.943 -5.146 1.00 86.19 87 HIS A O 1
ATOM 700 N N . ARG A 1 88 ? -0.427 -3.679 -6.363 1.00 85.88 88 ARG A N 1
ATOM 701 C CA . ARG A 1 88 ? 0.099 -2.345 -6.666 1.00 85.88 88 ARG A CA 1
ATOM 702 C C . ARG A 1 88 ? -0.919 -1.468 -7.391 1.00 85.88 88 ARG A C 1
ATOM 704 O O . ARG A 1 88 ? -1.158 -0.342 -6.967 1.00 85.88 88 ARG A O 1
ATOM 711 N N . ALA A 1 89 ? -1.539 -1.992 -8.447 1.00 87.19 89 ALA A N 1
ATOM 712 C CA . ALA A 1 89 ? -2.542 -1.253 -9.207 1.00 87.19 89 ALA A CA 1
ATOM 713 C C . ALA A 1 89 ? -3.741 -0.882 -8.325 1.00 87.19 89 ALA A C 1
ATOM 715 O O . ALA A 1 89 ? -4.201 0.258 -8.360 1.00 87.19 89 ALA A O 1
ATOM 716 N N . MET A 1 90 ? -4.198 -1.817 -7.487 1.00 90.81 90 MET A N 1
ATOM 717 C CA . MET A 1 90 ? -5.289 -1.589 -6.547 1.00 90.81 90 MET A CA 1
ATOM 718 C C . MET A 1 90 ? -4.940 -0.480 -5.546 1.00 90.81 90 MET A C 1
ATOM 720 O O . MET A 1 90 ? -5.720 0.453 -5.376 1.00 90.81 90 MET A O 1
ATOM 724 N N . LEU A 1 91 ? -3.755 -0.534 -4.927 1.00 92.56 91 LEU A N 1
ATOM 725 C CA . LEU A 1 91 ? -3.280 0.498 -4.003 1.00 92.56 91 LEU A CA 1
ATOM 726 C C . LEU A 1 91 ? -3.238 1.875 -4.671 1.00 92.56 91 LEU A C 1
ATOM 728 O O . LEU A 1 91 ? -3.816 2.824 -4.147 1.00 92.56 91 LEU A O 1
ATOM 732 N N . GLU A 1 92 ? -2.619 1.978 -5.845 1.00 89.75 92 GLU A N 1
ATOM 733 C CA . GLU A 1 92 ? -2.450 3.250 -6.552 1.00 89.75 92 GLU A CA 1
ATOM 734 C C . GLU A 1 92 ? -3.779 3.871 -7.018 1.00 89.75 92 GLU A C 1
ATOM 736 O O . GLU A 1 92 ? -3.912 5.092 -6.976 1.00 89.75 92 GLU A O 1
ATOM 741 N N . HIS A 1 93 ? -4.766 3.063 -7.424 1.00 90.38 93 HIS A N 1
ATOM 742 C CA . HIS A 1 93 ? -6.023 3.565 -8.003 1.00 90.38 93 HIS A CA 1
ATOM 743 C C . HIS A 1 93 ? -7.176 3.703 -7.004 1.00 90.38 93 HIS A C 1
ATOM 745 O O . HIS A 1 93 ? -8.124 4.434 -7.285 1.00 90.38 93 HIS A O 1
ATOM 751 N N . PHE A 1 94 ? -7.149 2.985 -5.878 1.00 93.25 94 PHE A N 1
ATOM 752 C CA . PHE A 1 94 ? -8.237 3.025 -4.892 1.00 93.25 94 PHE A CA 1
ATOM 753 C C . PHE A 1 94 ? -7.844 3.668 -3.572 1.00 93.25 94 PHE A C 1
ATOM 755 O O . PHE A 1 94 ? -8.701 4.268 -2.925 1.00 93.25 94 PHE A O 1
ATOM 762 N N . PHE A 1 95 ? -6.588 3.521 -3.156 1.00 93.62 95 PHE A N 1
ATOM 763 C CA . PHE A 1 95 ? -6.157 3.815 -1.793 1.00 93.62 95 PHE A CA 1
ATOM 764 C C . PHE A 1 95 ? -5.139 4.955 -1.708 1.00 93.62 95 PHE A C 1
ATOM 766 O O . PHE A 1 95 ? -4.692 5.275 -0.604 1.00 93.62 95 PHE A O 1
ATOM 773 N N . ARG A 1 96 ? -4.738 5.550 -2.838 1.00 92.62 96 ARG A N 1
ATOM 774 C CA . ARG A 1 96 ? -3.720 6.603 -2.867 1.00 92.62 96 ARG A CA 1
ATOM 775 C C . ARG A 1 96 ? -4.348 7.967 -2.559 1.00 92.62 96 ARG A C 1
ATOM 777 O O . ARG A 1 96 ? -5.248 8.375 -3.295 1.00 92.62 96 ARG A O 1
ATOM 784 N N . PRO A 1 97 ? -3.866 8.681 -1.524 1.00 91.75 97 PRO A N 1
ATOM 785 C CA . PRO A 1 97 ? -4.330 10.020 -1.197 1.00 91.75 97 PRO A CA 1
ATOM 786 C C . PRO A 1 97 ? -4.182 10.990 -2.368 1.00 91.75 97 PRO A C 1
ATOM 788 O O . PRO A 1 97 ? -3.180 10.953 -3.091 1.00 91.75 97 PRO A O 1
ATOM 791 N N . ALA A 1 98 ? -5.138 11.905 -2.499 1.00 88.25 98 ALA A N 1
ATOM 792 C CA . ALA A 1 98 ? -5.148 12.937 -3.531 1.00 88.25 98 ALA A CA 1
ATOM 793 C C . ALA A 1 98 ? -3.926 13.865 -3.445 1.00 88.25 98 ALA A C 1
ATOM 795 O O . ALA A 1 98 ? -3.443 14.348 -4.466 1.00 88.25 98 ALA A O 1
ATOM 796 N N . SER A 1 99 ? -3.377 14.067 -2.245 1.00 87.88 99 SER A N 1
ATOM 797 C CA . SER A 1 99 ? -2.141 14.833 -2.035 1.00 87.88 99 SER A CA 1
ATOM 798 C C . SER A 1 99 ? -0.930 14.214 -2.758 1.00 87.88 99 SER A C 1
ATOM 800 O O . SER A 1 99 ? -0.033 14.933 -3.191 1.00 87.88 99 SER A O 1
ATOM 802 N N . LEU A 1 100 ? -0.914 12.882 -2.917 1.00 84.94 100 LEU A N 1
ATOM 803 C CA . LEU A 1 100 ? 0.188 12.123 -3.510 1.00 84.94 100 LEU A CA 1
ATOM 804 C C . LEU A 1 100 ? -0.023 11.824 -4.994 1.00 84.94 100 LEU A C 1
ATOM 806 O O . LEU A 1 100 ? 0.943 11.490 -5.682 1.00 84.94 100 LEU A O 1
ATOM 810 N N . SER A 1 101 ? -1.265 11.829 -5.476 1.00 83.12 101 SER A N 1
ATOM 811 C CA . SER A 1 101 ? -1.609 11.600 -6.888 1.00 83.12 101 SER A CA 1
ATOM 812 C C . SER A 1 101 ? -1.898 12.896 -7.654 1.00 83.12 101 SER A C 1
ATOM 814 O O . SER A 1 101 ? -1.912 12.882 -8.881 1.00 83.12 101 SER A O 1
ATOM 816 N N . GLY A 1 102 ? -2.145 14.001 -6.946 1.00 84.88 102 GLY A N 1
ATOM 817 C CA . GLY A 1 102 ? -2.594 15.274 -7.509 1.00 84.88 102 GLY A CA 1
ATOM 818 C C . GLY A 1 102 ? -4.072 15.289 -7.917 1.00 84.88 102 GLY A C 1
ATOM 819 O O . GLY A 1 102 ? -4.548 16.318 -8.391 1.00 84.88 102 GLY A O 1
ATOM 820 N N . THR A 1 103 ? -4.808 14.181 -7.750 1.00 82.69 103 THR A N 1
ATOM 821 C CA . THR A 1 103 ? -6.220 14.065 -8.151 1.00 82.69 103 THR A CA 1
ATOM 822 C C . THR A 1 103 ? -7.041 13.262 -7.132 1.00 82.69 103 THR A C 1
ATOM 824 O O . THR A 1 103 ? -6.538 12.305 -6.547 1.00 82.69 103 THR A O 1
ATOM 827 N N . PRO A 1 104 ? -8.332 13.579 -6.926 1.00 84.56 104 PRO A N 1
ATOM 828 C CA . PRO A 1 104 ? -9.196 12.795 -6.040 1.00 84.56 104 PRO A CA 1
ATOM 829 C C . PRO A 1 104 ? -9.612 11.440 -6.637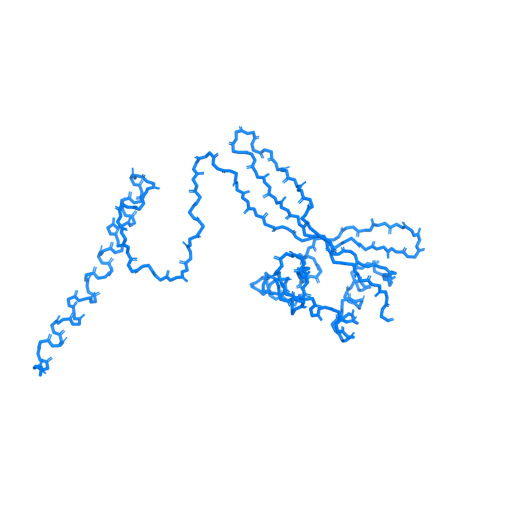 1.00 84.56 104 PRO A C 1
ATOM 831 O O . PRO A 1 104 ? -10.161 10.599 -5.929 1.00 84.56 104 PRO A O 1
ATOM 834 N N . GLU A 1 105 ? -9.345 11.196 -7.925 1.00 83.88 105 GLU A N 1
ATOM 835 C CA . GLU A 1 105 ? -9.750 9.968 -8.620 1.00 83.88 105 GLU A CA 1
ATOM 836 C C . GLU A 1 105 ? -9.095 8.697 -8.077 1.00 83.88 105 GLU A C 1
ATOM 838 O O . GLU A 1 105 ? -9.576 7.604 -8.373 1.00 83.88 105 GLU A O 1
ATOM 843 N N . THR A 1 106 ? -8.013 8.828 -7.307 1.00 84.31 106 THR A N 1
ATOM 844 C CA . THR A 1 106 ? -7.286 7.710 -6.695 1.00 84.31 106 THR A CA 1
ATOM 845 C C . THR A 1 106 ? -7.804 7.328 -5.309 1.00 84.31 106 THR A C 1
ATOM 847 O O . THR A 1 106 ? -7.378 6.317 -4.757 1.00 84.31 106 THR A O 1
ATOM 850 N N . GLU A 1 107 ? -8.751 8.093 -4.754 1.00 90.94 107 GLU A N 1
ATOM 851 C CA . GLU A 1 107 ? -9.405 7.824 -3.465 1.00 90.94 107 GLU A CA 1
ATOM 852 C C . GLU A 1 107 ? -10.738 7.074 -3.644 1.00 90.94 107 GLU A C 1
ATOM 854 O O . GLU A 1 107 ? -11.688 7.254 -2.877 1.00 90.94 107 GLU A O 1
ATOM 859 N N . ARG A 1 108 ? -10.830 6.197 -4.657 1.00 91.50 108 ARG A N 1
ATOM 860 C CA . ARG A 1 108 ? -12.055 5.432 -4.982 1.00 91.50 108 ARG A CA 1
ATOM 861 C C . ARG A 1 108 ? -12.538 4.562 -3.835 1.00 91.50 108 ARG A C 1
ATOM 863 O O . ARG A 1 108 ? -13.721 4.235 -3.770 1.00 91.50 108 ARG A O 1
ATOM 870 N N . ILE A 1 109 ? -11.653 4.218 -2.900 1.00 93.56 109 ILE A N 1
ATOM 871 C CA . ILE A 1 109 ? -12.043 3.519 -1.682 1.00 93.56 109 ILE A CA 1
ATOM 872 C C . ILE A 1 109 ? -13.107 4.275 -0.886 1.00 93.56 109 ILE A C 1
ATOM 874 O O . ILE A 1 109 ? -13.809 3.637 -0.122 1.00 93.56 109 ILE A O 1
ATOM 878 N N . ARG A 1 110 ? -13.280 5.594 -1.071 1.00 92.44 110 ARG A N 1
ATOM 879 C CA . ARG A 1 110 ? -14.343 6.378 -0.422 1.00 92.44 110 ARG A CA 1
ATOM 880 C C . ARG A 1 110 ? -15.755 6.036 -0.906 1.00 92.44 110 ARG A C 1
ATOM 882 O O . ARG A 1 110 ? -16.714 6.347 -0.198 1.00 92.44 110 ARG A O 1
ATOM 889 N N . HIS A 1 111 ? -15.916 5.393 -2.064 1.00 94.19 111 HIS A N 1
ATOM 890 C CA . HIS A 1 111 ? -17.229 4.933 -2.520 1.00 94.19 111 HIS A CA 1
ATOM 891 C C . HIS A 1 111 ? -17.836 3.933 -1.527 1.00 94.19 111 HIS A C 1
ATOM 893 O O . HIS A 1 111 ? -17.123 3.142 -0.916 1.00 94.19 111 HIS A O 1
ATOM 899 N N . ALA A 1 112 ? -19.160 3.975 -1.346 1.00 92.56 112 ALA A N 1
ATOM 900 C CA . ALA A 1 112 ? -19.848 3.189 -0.318 1.00 92.56 112 ALA A CA 1
ATOM 901 C C . ALA A 1 112 ? -19.563 1.681 -0.429 1.00 92.56 112 ALA A C 1
ATOM 903 O O . ALA A 1 112 ? -19.226 1.057 0.576 1.00 92.56 112 ALA A O 1
ATOM 904 N N . ASP A 1 113 ? -19.608 1.127 -1.641 1.00 93.75 113 ASP A N 1
ATOM 905 C CA . ASP A 1 113 ? -19.371 -0.302 -1.871 1.00 93.75 113 ASP A CA 1
ATOM 906 C C . ASP A 1 113 ? -17.914 -0.696 -1.606 1.00 93.75 113 ASP A C 1
ATOM 908 O O . ASP A 1 113 ? -17.648 -1.715 -0.971 1.00 93.75 113 ASP A O 1
ATOM 912 N N . ALA A 1 114 ? -16.960 0.146 -2.017 1.00 92.56 114 ALA A N 1
ATOM 913 C CA . ALA A 1 114 ? -15.537 -0.087 -1.786 1.00 92.56 114 ALA A CA 1
ATOM 914 C C . ALA A 1 114 ? -15.182 0.015 -0.291 1.00 92.56 114 ALA A C 1
ATOM 916 O O . ALA A 1 114 ? -14.447 -0.829 0.228 1.00 92.56 114 ALA A O 1
ATOM 917 N N . ARG A 1 115 ? -15.751 0.997 0.428 1.00 94.38 115 ARG A N 1
ATOM 918 C CA . ARG A 1 115 ? -15.628 1.085 1.893 1.00 94.38 115 ARG A CA 1
ATOM 919 C C . ARG A 1 115 ? -16.208 -0.148 2.560 1.00 94.38 115 ARG A C 1
ATOM 921 O O . ARG A 1 115 ? -15.541 -0.729 3.406 1.00 94.38 115 ARG A O 1
ATOM 928 N N . ARG A 1 116 ? -17.417 -0.569 2.179 1.00 94.25 116 ARG A N 1
ATOM 929 C CA . ARG A 1 116 ? -18.060 -1.753 2.761 1.00 94.25 116 ARG A CA 1
ATOM 930 C C . ARG A 1 116 ? -17.200 -2.999 2.563 1.00 94.25 116 ARG A C 1
ATOM 932 O O . ARG A 1 116 ? -16.892 -3.667 3.541 1.00 94.25 116 ARG A O 1
ATOM 939 N N . TRP A 1 117 ? -16.709 -3.222 1.343 1.00 94.56 117 TRP A N 1
ATOM 940 C CA . TRP A 1 117 ? -15.780 -4.312 1.044 1.00 94.56 117 TRP A CA 1
ATOM 941 C C . TRP A 1 117 ? -14.541 -4.295 1.953 1.00 94.56 117 TRP A C 1
ATOM 943 O O . TRP A 1 117 ? -14.152 -5.332 2.490 1.00 94.56 117 TRP A O 1
ATOM 953 N N . LEU A 1 118 ? -13.930 -3.123 2.166 1.00 95.19 118 LEU A N 1
ATOM 954 C CA . LEU A 1 118 ? -12.764 -2.997 3.043 1.00 95.19 118 LEU A CA 1
ATOM 955 C C . LEU A 1 118 ? -13.115 -3.290 4.505 1.00 95.19 118 LEU A C 1
ATOM 957 O O . LEU A 1 118 ? -12.345 -3.964 5.187 1.00 95.19 118 LEU A O 1
ATOM 961 N N . TRP A 1 119 ? -14.261 -2.801 4.981 1.00 95.25 119 TRP A N 1
ATOM 962 C CA . TRP A 1 119 ? -14.742 -3.059 6.339 1.00 95.25 119 TRP A CA 1
ATOM 963 C C . TRP A 1 119 ? -14.968 -4.549 6.579 1.00 95.25 119 TRP A C 1
ATOM 965 O O . TRP A 1 119 ? -14.444 -5.082 7.557 1.00 95.25 119 TRP A O 1
ATOM 975 N N . ASP A 1 120 ? -15.654 -5.226 5.658 1.00 94.94 120 ASP A N 1
ATOM 976 C CA . ASP A 1 120 ? -15.909 -6.667 5.727 1.00 94.94 120 ASP A CA 1
ATOM 977 C C . ASP A 1 120 ? -14.593 -7.454 5.698 1.00 94.94 120 ASP A C 1
ATOM 979 O O . ASP A 1 120 ? -14.381 -8.375 6.491 1.00 94.94 120 ASP A O 1
ATOM 983 N N . ARG A 1 121 ? -13.657 -7.052 4.826 1.00 94.88 121 ARG A N 1
ATOM 984 C CA . ARG A 1 121 ? -12.335 -7.678 4.728 1.00 94.88 121 ARG A CA 1
ATOM 985 C C . ARG A 1 121 ? -11.533 -7.527 6.016 1.00 94.88 121 ARG A C 1
ATOM 987 O O . ARG A 1 121 ? -10.926 -8.497 6.465 1.00 94.88 121 ARG A O 1
ATOM 994 N N . ILE A 1 122 ? -11.518 -6.334 6.608 1.00 94.94 122 ILE A N 1
ATOM 995 C CA . ILE A 1 122 ? -10.817 -6.086 7.871 1.00 94.94 122 ILE A CA 1
ATOM 996 C C . ILE A 1 122 ? -11.477 -6.873 8.999 1.00 94.94 122 ILE A C 1
ATOM 998 O O . ILE A 1 122 ? -10.769 -7.557 9.729 1.00 94.94 122 ILE A O 1
ATOM 1002 N N . GLN A 1 123 ? -12.806 -6.849 9.102 1.00 94.62 123 GLN A N 1
ATOM 1003 C CA . GLN A 1 123 ? -13.534 -7.608 10.116 1.00 94.62 123 GLN A CA 1
ATOM 1004 C C . GLN A 1 123 ? -13.252 -9.112 10.014 1.00 94.62 123 GLN A C 1
ATOM 1006 O O . GLN A 1 123 ? -13.045 -9.760 11.038 1.00 94.62 123 GLN A O 1
ATOM 1011 N N . ALA A 1 124 ? -13.172 -9.662 8.800 1.00 94.25 124 ALA A N 1
ATOM 1012 C CA . ALA A 1 124 ? -12.798 -11.057 8.585 1.00 94.25 124 ALA A CA 1
ATOM 1013 C C . ALA A 1 124 ? -11.354 -11.370 9.025 1.00 94.25 124 ALA A C 1
ATOM 1015 O O . ALA A 1 124 ? -11.083 -12.472 9.493 1.00 94.25 124 ALA A O 1
ATOM 1016 N N . LEU A 1 125 ? -10.425 -10.416 8.892 1.00 93.75 125 LEU A N 1
ATOM 1017 C CA . LEU A 1 125 ? -9.016 -10.588 9.273 1.00 93.75 125 LEU A CA 1
ATOM 1018 C C . LEU A 1 125 ? -8.761 -10.391 10.772 1.00 93.75 125 LEU A C 1
ATOM 1020 O O . LEU A 1 125 ? -7.854 -11.008 11.327 1.00 93.75 125 LEU A O 1
ATOM 1024 N N . THR A 1 126 ? -9.510 -9.505 11.424 1.00 91.75 126 THR A N 1
ATOM 1025 C CA . THR A 1 126 ? -9.266 -9.099 12.817 1.00 91.75 126 THR A CA 1
ATOM 1026 C C . THR A 1 126 ? -10.295 -9.657 13.799 1.00 91.75 126 THR A C 1
ATOM 1028 O O . THR A 1 126 ? -10.129 -9.480 15.006 1.00 91.75 126 THR A O 1
ATOM 1031 N N . GLY A 1 127 ? -11.373 -10.271 13.304 1.00 91.00 127 GLY A N 1
ATOM 1032 C CA . GLY A 1 127 ? -12.512 -10.737 14.100 1.00 91.00 127 GLY A CA 1
ATOM 1033 C C . GLY A 1 127 ? -13.389 -9.615 14.667 1.00 91.00 127 GLY A C 1
ATOM 1034 O O . GLY A 1 127 ? -14.333 -9.896 15.399 1.00 91.00 127 GLY A O 1
ATOM 1035 N N . SER A 1 128 ? -13.098 -8.346 14.361 1.00 89.69 128 SER A N 1
ATOM 1036 C CA . SER A 1 128 ? -13.793 -7.185 14.927 1.00 89.69 128 SER A CA 1
ATOM 1037 C C . SER A 1 128 ? -14.005 -6.090 13.885 1.00 89.69 128 SER A C 1
ATOM 1039 O O . SER A 1 128 ? -13.128 -5.803 13.070 1.00 89.69 128 SER A O 1
ATOM 1041 N N . ALA A 1 129 ? -15.183 -5.463 13.907 1.00 89.88 129 ALA A N 1
ATOM 1042 C CA . ALA A 1 129 ? -15.486 -4.368 12.994 1.00 89.88 129 ALA A CA 1
ATOM 1043 C C . ALA A 1 129 ? -14.634 -3.133 13.347 1.00 89.88 129 ALA A C 1
ATOM 1045 O O . ALA A 1 129 ? -14.657 -2.691 14.502 1.00 89.88 129 ALA A O 1
ATOM 1046 N N . PRO A 1 130 ? -13.898 -2.554 12.385 1.00 93.31 130 PRO A N 1
ATOM 1047 C CA . PRO A 1 130 ? -13.082 -1.379 12.647 1.00 93.31 130 PRO A CA 1
ATOM 1048 C C . PRO A 1 130 ? -13.954 -0.126 12.818 1.00 93.31 130 PRO A C 1
ATOM 1050 O O . PRO A 1 130 ? -14.989 0.029 12.163 1.00 93.31 130 PRO A O 1
ATOM 1053 N N . VAL A 1 131 ? -13.522 0.790 13.685 1.00 93.75 131 VAL A N 1
ATOM 1054 C CA . VAL A 1 131 ? -14.163 2.106 13.868 1.00 93.75 131 VAL A CA 1
ATOM 1055 C C . VAL A 1 131 ? -13.629 3.096 12.838 1.00 93.75 131 VAL A C 1
ATOM 1057 O O . VAL A 1 131 ? -14.391 3.822 12.204 1.00 93.75 131 VAL A O 1
ATOM 1060 N N . GLN A 1 132 ? -12.314 3.067 12.632 1.00 95.31 132 GLN A N 1
ATOM 1061 C CA . GLN A 1 132 ? -11.596 3.922 11.698 1.00 95.31 132 GLN A CA 1
ATOM 1062 C C . GLN A 1 132 ? -10.439 3.137 11.078 1.00 95.31 132 GLN A C 1
ATOM 1064 O O . GLN A 1 132 ? -9.814 2.295 11.728 1.00 95.31 132 GLN A O 1
ATOM 1069 N N . VAL A 1 133 ? -10.138 3.425 9.816 1.00 96.19 133 VAL A N 1
ATOM 1070 C CA . VAL A 1 133 ? -9.017 2.826 9.091 1.00 96.19 133 VAL A CA 1
ATOM 1071 C C . VAL A 1 133 ? -8.162 3.943 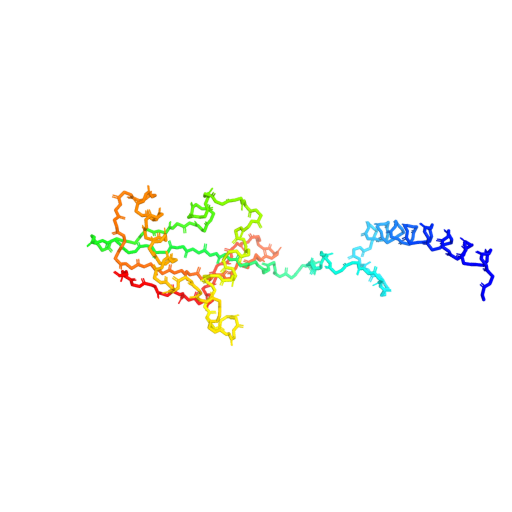8.515 1.00 96.19 133 VAL A C 1
ATOM 1073 O O . VAL A 1 133 ? -8.629 4.740 7.703 1.00 96.19 133 VAL A O 1
ATOM 1076 N N . ASN A 1 134 ? -6.900 3.985 8.930 1.00 96.50 134 ASN A N 1
ATOM 1077 C CA . ASN A 1 134 ? -5.896 4.899 8.403 1.00 96.50 134 ASN A CA 1
ATOM 1078 C C . ASN A 1 134 ? -4.994 4.129 7.443 1.00 96.50 134 ASN A C 1
ATOM 1080 O O . ASN A 1 134 ? -4.299 3.199 7.849 1.00 96.50 134 ASN A O 1
ATOM 1084 N N . ILE A 1 135 ? -4.994 4.515 6.175 1.00 96.00 135 ILE A N 1
ATOM 1085 C CA . ILE A 1 135 ? -4.146 3.913 5.150 1.00 96.00 135 ILE A CA 1
ATOM 1086 C C . ILE A 1 135 ? -2.919 4.804 4.995 1.00 96.00 135 ILE A C 1
ATOM 1088 O O . ILE A 1 135 ? -2.986 5.871 4.386 1.00 96.00 135 ILE A O 1
ATOM 1092 N N . VAL A 1 136 ? -1.814 4.382 5.598 1.00 95.75 136 VAL A N 1
ATOM 1093 C CA . VAL A 1 136 ? -0.572 5.152 5.665 1.00 95.75 136 VAL A CA 1
ATOM 1094 C C . VAL A 1 136 ? 0.315 4.761 4.492 1.00 95.75 136 VAL A C 1
ATOM 1096 O O . VAL A 1 136 ? 0.690 3.595 4.357 1.00 95.75 136 VAL A O 1
ATOM 1099 N N . TRP A 1 137 ? 0.649 5.737 3.654 1.00 94.19 137 TRP A N 1
ATOM 1100 C CA . TRP A 1 137 ? 1.649 5.602 2.603 1.00 94.19 137 TRP A CA 1
ATOM 1101 C C . TRP A 1 137 ? 3.003 6.010 3.157 1.00 94.19 137 TRP A C 1
ATOM 1103 O O . TRP A 1 137 ? 3.143 7.085 3.732 1.00 94.19 137 TRP A O 1
ATOM 1113 N N . GLU A 1 138 ? 4.003 5.158 2.983 1.00 92.25 138 GLU A N 1
ATOM 1114 C CA . GLU A 1 138 ? 5.327 5.309 3.572 1.00 92.25 138 GLU A CA 1
ATOM 1115 C C . GLU A 1 138 ? 6.386 5.227 2.472 1.00 92.25 138 GLU A C 1
ATOM 1117 O O . GLU A 1 138 ? 6.356 4.335 1.621 1.00 92.25 138 GLU A O 1
ATOM 1122 N N . ALA A 1 139 ? 7.349 6.142 2.495 1.00 88.44 139 ALA A N 1
ATOM 1123 C CA . ALA A 1 139 ? 8.585 6.003 1.751 1.00 88.44 139 ALA A CA 1
ATOM 1124 C C . ALA A 1 139 ? 9.517 5.068 2.525 1.00 88.44 139 ALA A C 1
ATOM 1126 O O . ALA A 1 139 ? 9.869 5.323 3.678 1.00 88.44 139 ALA A O 1
ATOM 1127 N N . LEU A 1 140 ? 9.922 3.990 1.869 1.00 86.12 140 LEU A N 1
ATOM 1128 C CA . LEU A 1 140 ? 11.019 3.138 2.284 1.00 86.12 140 LEU A CA 1
ATOM 1129 C C . LEU A 1 140 ? 12.294 3.663 1.649 1.00 86.12 140 LEU A C 1
ATOM 1131 O O . LEU A 1 140 ? 12.399 3.752 0.425 1.00 86.12 140 LEU A O 1
ATOM 1135 N N . ARG A 1 141 ? 13.262 3.981 2.496 1.00 83.00 141 ARG A N 1
ATOM 1136 C CA . ARG A 1 141 ? 14.598 4.390 2.099 1.00 83.00 141 ARG A CA 1
ATOM 1137 C C . ARG A 1 141 ? 15.588 3.394 2.675 1.00 83.00 141 ARG A C 1
ATOM 1139 O O . ARG A 1 141 ? 15.666 3.242 3.889 1.00 83.00 141 ARG A O 1
ATOM 1146 N N . ILE A 1 142 ? 16.342 2.724 1.814 1.00 80.25 142 ILE A N 1
ATOM 1147 C CA . ILE A 1 142 ? 17.463 1.885 2.250 1.00 80.25 142 ILE A CA 1
ATOM 1148 C C . ILE A 1 142 ? 18.731 2.727 2.157 1.00 80.25 142 ILE A C 1
ATOM 1150 O O . ILE A 1 142 ? 19.041 3.254 1.085 1.00 80.25 142 ILE A O 1
ATOM 1154 N N . ASP A 1 143 ? 19.442 2.883 3.272 1.00 75.75 143 ASP A N 1
ATOM 1155 C CA . ASP A 1 143 ? 20.763 3.509 3.273 1.00 75.75 143 ASP A CA 1
ATOM 1156 C C . ASP A 1 143 ? 21.782 2.543 2.640 1.00 75.75 143 ASP A C 1
ATOM 1158 O O . ASP A 1 143 ? 22.007 1.459 3.180 1.00 75.75 143 ASP A O 1
ATOM 1162 N N . PRO A 1 144 ? 22.417 2.908 1.512 1.00 72.69 144 PRO A N 1
ATOM 1163 C CA . PRO A 1 144 ? 23.349 2.023 0.823 1.00 72.69 144 PRO A CA 1
ATOM 1164 C C . PRO A 1 144 ? 24.631 1.742 1.621 1.00 72.69 144 PRO A C 1
ATOM 1166 O O . PRO A 1 144 ? 25.312 0.766 1.326 1.00 72.69 144 PRO A O 1
ATOM 1169 N N . LYS A 1 145 ? 24.984 2.571 2.614 1.00 77.69 145 LYS A N 1
ATOM 1170 C CA . LYS A 1 145 ? 26.203 2.392 3.421 1.00 77.69 145 LYS A CA 1
ATOM 1171 C C . LYS A 1 145 ? 25.981 1.493 4.630 1.00 77.69 145 LYS A C 1
ATOM 1173 O O . LYS A 1 145 ? 26.868 0.729 4.992 1.00 77.69 145 LYS A O 1
ATOM 1178 N N . THR A 1 146 ? 24.824 1.619 5.274 1.00 80.62 146 THR A N 1
ATOM 1179 C CA . THR A 1 146 ? 24.515 0.902 6.522 1.00 80.62 146 THR A CA 1
ATOM 1180 C C . THR A 1 146 ? 23.561 -0.271 6.316 1.00 80.62 146 THR A C 1
ATOM 1182 O O . THR A 1 146 ? 23.417 -1.103 7.206 1.00 80.62 146 THR A O 1
ATOM 1185 N N . GLY A 1 147 ? 22.879 -0.339 5.168 1.00 76.69 147 GLY A N 1
ATOM 1186 C CA . GLY A 1 147 ? 21.793 -1.287 4.919 1.00 76.69 147 GLY A CA 1
ATOM 1187 C C . GLY A 1 147 ? 20.539 -1.012 5.756 1.00 76.69 147 GLY A C 1
ATOM 1188 O O . GLY A 1 147 ? 19.589 -1.791 5.704 1.00 76.69 147 GLY A O 1
ATOM 1189 N N . ALA A 1 148 ? 20.512 0.077 6.533 1.00 81.94 148 ALA A N 1
ATOM 1190 C CA . ALA A 1 148 ? 19.398 0.389 7.410 1.00 81.94 148 ALA A CA 1
ATOM 1191 C C . ALA A 1 148 ? 18.152 0.763 6.595 1.00 81.94 148 ALA A C 1
ATOM 1193 O O . ALA A 1 148 ? 18.199 1.623 5.709 1.00 81.94 148 ALA A O 1
ATOM 1194 N N . LEU A 1 149 ? 17.025 0.131 6.929 1.00 81.88 149 LEU A N 1
ATOM 1195 C CA . LEU A 1 149 ? 15.717 0.478 6.389 1.00 81.88 149 LEU A CA 1
ATOM 1196 C C . LEU A 1 149 ? 15.126 1.632 7.199 1.00 81.88 149 LEU A C 1
ATOM 1198 O O . LEU A 1 149 ? 14.843 1.491 8.387 1.00 81.88 149 LEU A O 1
ATOM 1202 N N . GLN A 1 150 ? 14.908 2.761 6.540 1.00 84.75 150 GLN A N 1
ATOM 1203 C CA . GLN A 1 150 ? 14.214 3.914 7.095 1.00 84.75 150 GLN A CA 1
ATOM 1204 C C . GLN A 1 150 ? 12.817 4.006 6.483 1.00 84.75 150 GLN A C 1
ATOM 1206 O O . GLN A 1 150 ? 12.645 3.898 5.269 1.00 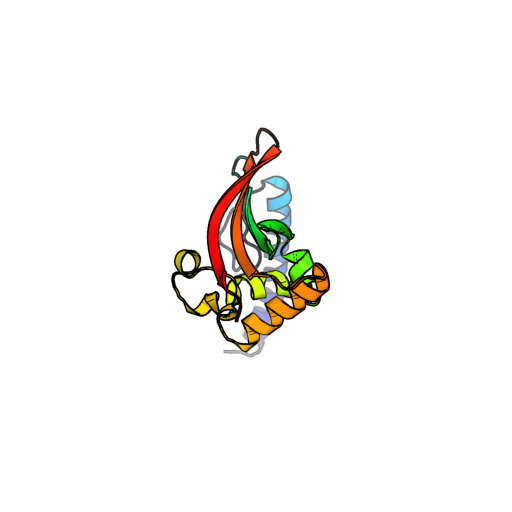84.75 150 GLN A O 1
ATOM 1211 N N . THR A 1 151 ? 11.817 4.210 7.334 1.00 84.69 151 THR A N 1
ATOM 1212 C CA . THR A 1 151 ? 10.415 4.405 6.950 1.00 84.69 151 THR A CA 1
ATOM 1213 C C . THR A 1 151 ? 10.006 5.831 7.278 1.00 84.69 151 THR A C 1
ATOM 1215 O O . THR A 1 151 ? 10.103 6.241 8.435 1.00 84.69 151 THR A O 1
ATOM 1218 N N . GLN A 1 152 ? 9.522 6.577 6.288 1.00 86.69 152 GLN A N 1
ATOM 1219 C CA . GLN A 1 152 ? 8.990 7.922 6.492 1.00 86.69 152 GLN A CA 1
ATOM 1220 C C . GLN A 1 152 ? 7.545 7.990 5.986 1.00 86.69 152 GLN A C 1
ATOM 1222 O O . GLN A 1 152 ? 7.310 7.648 4.827 1.00 86.69 152 GLN A O 1
ATOM 1227 N N . PRO A 1 153 ? 6.570 8.423 6.804 1.00 87.62 153 PRO A N 1
ATOM 1228 C CA . PRO A 1 153 ? 5.205 8.604 6.328 1.00 87.62 153 PRO A CA 1
ATOM 1229 C C . PRO A 1 153 ? 5.165 9.717 5.273 1.00 87.62 153 PRO A C 1
ATOM 1231 O O . PRO A 1 153 ? 5.730 10.791 5.473 1.00 87.62 153 PRO A O 1
ATOM 1234 N N . LEU A 1 154 ? 4.514 9.435 4.147 1.00 90.31 154 LEU A N 1
ATOM 1235 C CA . LEU A 1 154 ? 4.265 10.374 3.055 1.00 90.31 154 LEU A CA 1
ATOM 1236 C C . LEU A 1 154 ? 2.925 11.072 3.253 1.00 90.31 154 LEU A C 1
ATOM 1238 O O . LEU A 1 154 ? 2.878 12.293 3.338 1.00 90.31 154 LEU A O 1
ATOM 1242 N N . ASP A 1 155 ? 1.850 10.290 3.339 1.00 92.25 155 ASP A N 1
ATOM 1243 C CA . ASP A 1 155 ? 0.514 10.791 3.647 1.00 92.25 155 ASP A CA 1
ATOM 1244 C C . ASP A 1 155 ? -0.396 9.662 4.161 1.00 92.25 155 ASP A C 1
ATOM 1246 O O . ASP A 1 155 ? -0.058 8.479 4.069 1.00 92.25 155 ASP A O 1
ATOM 1250 N N . THR A 1 156 ? -1.546 10.021 4.730 1.00 93.38 156 THR A N 1
ATOM 1251 C CA . THR A 1 156 ? -2.525 9.087 5.287 1.00 93.38 156 THR A CA 1
ATOM 1252 C C . THR A 1 156 ? -3.924 9.347 4.743 1.00 93.38 156 THR A C 1
ATOM 1254 O O . THR A 1 156 ? -4.506 10.407 4.960 1.00 93.38 156 THR A O 1
ATOM 1257 N N . LEU A 1 157 ? -4.518 8.327 4.122 1.00 93.88 157 LEU A N 1
ATOM 1258 C CA . LEU A 1 157 ? -5.934 8.334 3.771 1.00 93.88 157 LEU A CA 1
ATOM 1259 C C . LEU A 1 157 ? -6.756 7.786 4.942 1.00 93.88 157 LEU A C 1
ATOM 1261 O O . LEU A 1 157 ? -6.704 6.595 5.252 1.00 93.88 157 LEU A O 1
ATOM 1265 N N . THR A 1 158 ? -7.524 8.660 5.588 1.00 94.62 158 THR A N 1
ATOM 1266 C CA . THR A 1 158 ? -8.388 8.301 6.720 1.00 94.62 158 THR A CA 1
ATOM 1267 C C . THR A 1 158 ? -9.804 7.984 6.253 1.00 94.62 158 THR A C 1
ATOM 1269 O O . THR A 1 158 ? -10.454 8.797 5.587 1.00 94.62 158 THR A O 1
ATOM 1272 N N . LEU A 1 159 ? -10.300 6.816 6.657 1.00 93.75 159 LEU A N 1
ATOM 1273 C CA . LEU A 1 159 ? -11.663 6.360 6.419 1.00 93.75 159 LEU A CA 1
ATOM 1274 C C . LEU A 1 159 ? -12.373 6.139 7.754 1.00 93.75 159 LEU A C 1
ATOM 1276 O O . LEU A 1 159 ? -11.859 5.459 8.642 1.00 93.75 159 LEU A O 1
ATOM 1280 N N . GLN A 1 160 ? -13.575 6.694 7.866 1.00 91.19 160 GLN A N 1
ATOM 1281 C CA . GLN A 1 160 ? -14.493 6.449 8.976 1.00 91.19 160 GLN A CA 1
ATOM 1282 C C . GLN A 1 160 ? -15.485 5.350 8.602 1.00 91.19 160 GLN A C 1
ATOM 1284 O O . GLN A 1 160 ? -15.682 5.075 7.411 1.00 91.19 160 GLN A O 1
ATOM 1289 N N . ARG A 1 161 ? -16.104 4.749 9.623 1.00 84.94 161 ARG A N 1
ATOM 1290 C CA . ARG A 1 161 ? -17.148 3.732 9.455 1.00 84.94 161 ARG A CA 1
ATOM 1291 C C . ARG A 1 161 ? -18.201 4.186 8.423 1.00 84.94 161 ARG A C 1
ATOM 1293 O O . ARG A 1 161 ? -18.613 5.347 8.487 1.00 84.94 161 ARG A O 1
ATOM 1300 N N . PRO A 1 162 ? -18.566 3.325 7.450 1.00 80.69 162 PRO A N 1
ATOM 1301 C CA . PRO A 1 162 ? -19.568 3.647 6.437 1.00 80.69 162 PRO A CA 1
ATOM 1302 C C . PRO A 1 162 ? -20.967 3.834 7.023 1.00 80.69 162 PRO A C 1
ATOM 1304 O O . PRO A 1 162 ? -21.246 3.263 8.103 1.00 80.69 162 PRO A O 1
#

pLDDT: mean 81.96, std 14.98, range [41.72, 96.56]

Organism: Rhodothermus marinus (strain ATCC 43812 / DSM 4252 / R-10) (NCBI:txid518766)

Foldseek 3Di:
DDPVVVVVVVVVCVVVVVVVVVVQVVVCVVPVDRPDDDPDDPDDPPSDDQQFWDKDKWKWKFFQAPVRDTDIDGQCLLCVVDDPVCSVVLCQQCPDDCVRVVHCRSVVCQDPVNVVSSQVSVCVVPVGGTQKIKIWMWIWTQRSVPRDTDIHTPDIDIDGDD